Protein AF-A0A923NIM0-F1 (afdb_monomer)

Solvent-accessible surface area (backbone atoms only — not comparable to full-atom values): 4693 Å² total; per-residue (Å²): 133,89,78,84,82,68,84,71,86,58,81,78,31,41,57,88,64,48,83,58,68,47,24,29,38,34,46,95,94,39,81,77,46,76,43,43,36,69,57,54,42,49,57,13,58,77,68,77,35,36,34,34,46,79,33,75,89,45,91,62,24,32,30,33,54,41,66,59,71,61,57,56,52,66,77,67,67,124

Secondary structure (DSSP, 8-state):
-------------BGGG---SEEEEEETTEEEEEEEHHHHHHHHHHTT-EEEEEETTSSSPEEEEE-HHHHHHHHH--

Structure (mmCIF, N/CA/C/O backbone):
data_AF-A0A923NIM0-F1
#
_entry.id   AF-A0A923NIM0-F1
#
loop_
_atom_site.group_PDB
_atom_site.id
_atom_site.type_symbol
_atom_site.label_atom_id
_atom_site.label_alt_id
_atom_site.label_comp_id
_atom_site.label_asym_id
_atom_site.label_entity_id
_atom_site.label_seq_id
_atom_site.pdbx_PDB_ins_code
_atom_site.Cartn_x
_atom_site.Cartn_y
_atom_site.Cartn_z
_atom_site.occupancy
_atom_site.B_iso_or_equiv
_atom_site.auth_seq_id
_atom_site.auth_comp_id
_atom_site.auth_asym_id
_atom_site.auth_atom_id
_atom_site.pdbx_PDB_model_num
ATOM 1 N N . MET A 1 1 ? 28.974 5.136 -8.544 1.00 36.47 1 MET A N 1
ATOM 2 C CA . MET A 1 1 ? 27.958 5.762 -7.679 1.00 36.47 1 MET A CA 1
ATOM 3 C C . MET A 1 1 ? 27.003 4.654 -7.276 1.00 36.47 1 MET A C 1
ATOM 5 O O . MET A 1 1 ? 26.337 4.080 -8.124 1.00 36.47 1 MET A O 1
ATOM 9 N N . THR A 1 2 ? 27.139 4.233 -6.022 1.00 41.34 2 THR A N 1
ATOM 10 C CA . THR A 1 2 ? 26.300 3.285 -5.270 1.00 41.34 2 THR A CA 1
ATOM 11 C C . THR A 1 2 ? 24.822 3.673 -5.435 1.00 41.34 2 THR A C 1
ATOM 13 O O . THR A 1 2 ? 24.520 4.860 -5.441 1.00 41.34 2 THR A O 1
ATOM 16 N N . HIS A 1 3 ? 23.881 2.773 -5.732 1.00 36.09 3 HIS A N 1
ATOM 17 C CA . HIS A 1 3 ? 23.355 1.728 -4.851 1.00 36.09 3 HIS A CA 1
ATOM 18 C C . HIS A 1 3 ? 23.031 0.457 -5.658 1.00 36.09 3 HIS A C 1
ATOM 20 O O . HIS A 1 3 ? 22.203 0.477 -6.564 1.00 36.09 3 HIS A O 1
ATOM 26 N N . LYS A 1 4 ? 23.684 -0.663 -5.332 1.00 34.38 4 LYS A N 1
ATOM 27 C CA . LYS A 1 4 ? 23.205 -1.994 -5.722 1.00 34.38 4 LYS A CA 1
ATOM 28 C C . LYS A 1 4 ? 22.272 -2.451 -4.608 1.00 34.38 4 LYS A C 1
ATOM 30 O O . LYS A 1 4 ? 22.751 -2.991 -3.615 1.00 34.38 4 LYS A O 1
ATOM 35 N N . GLU A 1 5 ? 20.978 -2.189 -4.743 1.00 40.03 5 GLU A N 1
ATOM 36 C CA . GLU A 1 5 ? 19.975 -2.804 -3.873 1.00 40.03 5 GLU A CA 1
ATOM 37 C C . GLU A 1 5 ? 19.897 -4.284 -4.256 1.00 40.03 5 GLU A C 1
ATOM 39 O O . GLU A 1 5 ? 19.242 -4.687 -5.215 1.00 40.03 5 GLU A O 1
ATOM 44 N N . GLN A 1 6 ? 20.724 -5.083 -3.584 1.00 36.75 6 GLN A N 1
ATOM 45 C CA . GLN A 1 6 ? 20.695 -6.536 -3.676 1.00 36.75 6 GLN A CA 1
ATOM 46 C C . GLN A 1 6 ? 19.289 -7.006 -3.281 1.00 36.75 6 GLN A C 1
ATOM 48 O O . GLN A 1 6 ? 18.749 -6.467 -2.312 1.00 36.75 6 GLN A O 1
ATOM 53 N N . PRO A 1 7 ? 18.694 -7.988 -3.984 1.00 40.91 7 PRO A N 1
ATOM 54 C CA . PRO A 1 7 ? 17.370 -8.489 -3.653 1.00 40.91 7 PRO A CA 1
ATOM 55 C C . PRO A 1 7 ? 17.455 -9.146 -2.278 1.00 40.91 7 PRO A C 1
ATOM 57 O O . PRO A 1 7 ? 17.924 -10.278 -2.138 1.00 40.91 7 PRO A O 1
ATOM 60 N N . GLN A 1 8 ? 17.068 -8.403 -1.240 1.00 45.53 8 GLN A N 1
ATOM 61 C CA . GLN A 1 8 ? 16.858 -8.969 0.077 1.00 45.53 8 GLN A CA 1
ATOM 62 C C . GLN A 1 8 ? 15.819 -10.057 -0.124 1.00 45.53 8 GLN A C 1
ATOM 64 O O . GLN A 1 8 ? 14.682 -9.775 -0.485 1.00 45.53 8 GLN A O 1
ATOM 69 N N . GLN A 1 9 ? 16.219 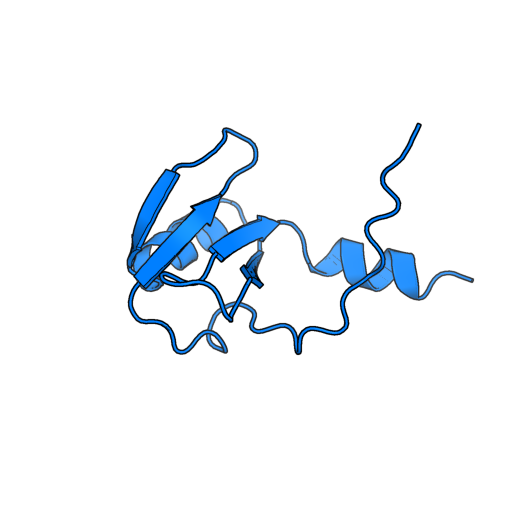-11.305 0.107 1.00 44.31 9 GLN A N 1
ATOM 70 C CA . GLN A 1 9 ? 15.303 -12.426 0.269 1.00 44.31 9 GLN A CA 1
ATOM 71 C C . GLN A 1 9 ? 14.540 -12.251 1.591 1.00 44.31 9 GLN A C 1
ATOM 73 O O . GLN A 1 9 ? 14.571 -13.097 2.481 1.00 44.31 9 GLN A O 1
ATOM 78 N N . GLN A 1 10 ? 13.902 -11.094 1.764 1.00 50.91 10 GLN A N 1
ATOM 79 C CA . GLN A 1 10 ? 12.770 -10.951 2.644 1.00 50.91 10 GLN A CA 1
ATOM 80 C C . GLN A 1 10 ? 11.713 -11.851 2.037 1.00 50.91 10 GLN A C 1
ATOM 82 O O . GLN A 1 10 ? 11.430 -11.773 0.850 1.00 50.91 10 GLN A O 1
ATOM 87 N N . GLN A 1 11 ? 11.195 -12.780 2.830 1.00 51.44 11 GLN A N 1
ATOM 88 C CA . GLN A 1 11 ? 10.043 -13.562 2.419 1.00 51.44 11 GLN A CA 1
ATOM 89 C C . GLN A 1 11 ? 8.973 -12.559 1.997 1.00 51.44 11 GLN A C 1
ATOM 91 O O . GLN A 1 11 ? 8.464 -11.843 2.856 1.00 51.44 11 GLN A O 1
ATOM 96 N N . ASP A 1 12 ? 8.732 -12.440 0.692 1.00 55.12 12 ASP A N 1
ATOM 97 C CA . ASP A 1 12 ? 7.931 -11.356 0.142 1.00 55.12 12 ASP A CA 1
ATOM 98 C C . ASP A 1 12 ? 6.505 -11.483 0.684 1.00 55.12 12 ASP A C 1
ATOM 100 O O . ASP A 1 12 ? 5.697 -12.318 0.256 1.00 55.12 12 ASP A O 1
ATOM 104 N N . LEU A 1 13 ? 6.224 -10.694 1.722 1.00 68.25 13 LEU A N 1
ATOM 105 C CA . LEU A 1 13 ? 4.891 -10.514 2.260 1.00 68.25 13 LEU A CA 1
ATOM 106 C C . LEU A 1 13 ? 4.216 -9.509 1.338 1.00 68.25 13 LEU A C 1
ATOM 108 O O . LEU A 1 13 ? 4.317 -8.299 1.525 1.00 68.25 13 LEU A O 1
ATOM 112 N N . ILE A 1 14 ? 3.595 -10.054 0.302 1.00 72.25 14 ILE A N 1
ATOM 113 C CA . ILE A 1 14 ? 2.802 -9.318 -0.675 1.00 72.25 14 ILE A CA 1
ATOM 114 C C . ILE A 1 14 ? 1.324 -9.415 -0.323 1.00 72.25 14 ILE A C 1
ATOM 116 O O . ILE A 1 14 ? 0.862 -10.464 0.145 1.00 72.25 14 ILE A O 1
ATOM 120 N N . ASN A 1 15 ? 0.597 -8.335 -0.572 1.00 79.12 15 ASN A N 1
ATOM 121 C CA . ASN A 1 15 ? -0.858 -8.274 -0.499 1.00 79.12 15 ASN A CA 1
ATOM 122 C C . ASN A 1 15 ? -1.421 -8.894 0.803 1.00 79.12 15 ASN A C 1
ATOM 124 O O . ASN A 1 15 ? -1.071 -8.494 1.919 1.00 79.12 15 ASN A O 1
ATOM 128 N N . ASP A 1 16 ? -2.244 -9.940 0.698 1.00 75.25 16 ASP A N 1
ATOM 129 C CA . ASP A 1 16 ? -2.879 -10.615 1.840 1.00 75.25 16 ASP A CA 1
ATOM 130 C C . ASP A 1 16 ? -1.923 -11.354 2.781 1.00 75.25 16 ASP A C 1
ATOM 132 O O . ASP A 1 16 ? -2.295 -11.724 3.898 1.00 75.25 16 ASP A O 1
ATOM 136 N N . ARG A 1 17 ? -0.663 -11.553 2.382 1.00 76.06 17 ARG A N 1
ATOM 137 C CA . ARG A 1 17 ? 0.346 -12.171 3.255 1.00 76.06 17 ARG A CA 1
ATOM 138 C C . ARG A 1 17 ? 0.808 -11.211 4.351 1.00 76.06 17 ARG A C 1
ATOM 140 O O . ARG A 1 17 ? 1.380 -11.650 5.351 1.00 76.06 17 ARG A O 1
ATOM 147 N N . ILE A 1 18 ? 0.539 -9.917 4.196 1.00 80.50 18 ILE A N 1
ATOM 148 C CA . ILE A 1 18 ? 0.857 -8.882 5.172 1.00 80.50 18 ILE A CA 1
ATOM 149 C C . ILE A 1 18 ? -0.116 -8.990 6.358 1.00 80.50 18 ILE A C 1
ATOM 151 O O . ILE A 1 18 ? -1.303 -8.693 6.251 1.00 80.50 18 ILE A O 1
ATOM 155 N N . ARG A 1 19 ? 0.396 -9.398 7.526 1.00 83.12 19 ARG A N 1
ATOM 156 C CA . ARG A 1 19 ? -0.392 -9.517 8.774 1.00 83.12 19 ARG A CA 1
ATOM 157 C C . ARG A 1 19 ? -0.474 -8.223 9.589 1.00 83.12 19 ARG A C 1
ATOM 159 O O . ARG A 1 19 ? -1.145 -8.190 10.620 1.00 83.12 19 ARG A O 1
ATOM 166 N N . ALA A 1 20 ? 0.241 -7.181 9.173 1.00 85.38 20 ALA A N 1
ATOM 167 C CA . ALA A 1 20 ? 0.228 -5.892 9.847 1.00 85.38 20 ALA A CA 1
ATOM 168 C C . ALA A 1 20 ? -1.149 -5.227 9.701 1.00 85.38 20 ALA A C 1
ATOM 170 O O . ALA A 1 20 ? -1.753 -5.278 8.632 1.00 85.38 20 ALA A O 1
ATOM 171 N N . ARG A 1 21 ? -1.650 -4.610 10.777 1.00 90.38 21 ARG A N 1
ATOM 172 C CA . ARG A 1 21 ? -2.904 -3.836 10.725 1.00 90.38 21 ARG A CA 1
ATOM 173 C C . ARG A 1 21 ? -2.696 -2.478 10.063 1.00 90.38 21 ARG A C 1
ATOM 175 O O . ARG A 1 21 ? -3.554 -2.028 9.313 1.00 90.38 21 ARG A O 1
ATOM 182 N N . GLU A 1 22 ? -1.540 -1.881 10.318 1.00 92.94 22 GLU A N 1
ATOM 183 C CA . GLU A 1 22 ? -1.121 -0.584 9.804 1.00 92.94 22 GLU A CA 1
ATOM 184 C C . GLU A 1 22 ? 0.250 -0.719 9.154 1.00 92.94 22 GLU A C 1
ATOM 186 O O . GLU A 1 22 ? 1.092 -1.507 9.601 1.00 92.94 22 GLU A O 1
ATOM 191 N N . VAL A 1 23 ? 0.458 0.058 8.100 1.00 94.00 23 VAL A N 1
ATOM 192 C CA . VAL A 1 23 ? 1.703 0.122 7.344 1.00 94.00 23 VAL A CA 1
ATOM 193 C C . VAL A 1 23 ? 2.030 1.581 7.054 1.00 94.00 23 VAL A C 1
ATOM 195 O O . VAL A 1 23 ? 1.133 2.403 6.881 1.00 94.00 23 VAL A O 1
ATOM 198 N N . ARG A 1 24 ? 3.319 1.912 6.997 1.00 95.06 24 ARG A N 1
ATOM 199 C CA . ARG A 1 24 ? 3.766 3.149 6.355 1.00 95.06 24 ARG A CA 1
ATOM 200 C C . ARG A 1 24 ? 3.810 2.908 4.852 1.00 95.06 24 ARG A C 1
ATOM 202 O O . ARG A 1 24 ? 4.566 2.038 4.419 1.00 95.06 24 ARG A O 1
ATOM 209 N N . LEU A 1 25 ? 3.010 3.648 4.092 1.00 93.94 25 LEU A N 1
ATOM 210 C CA . LEU A 1 25 ? 2.914 3.517 2.644 1.00 93.94 25 LEU A CA 1
ATOM 211 C C . LEU A 1 25 ? 3.863 4.491 1.948 1.00 93.94 25 LEU A C 1
ATOM 213 O O . LEU A 1 25 ? 3.792 5.698 2.161 1.00 93.94 25 LEU A O 1
ATOM 217 N N . ILE A 1 26 ? 4.710 3.959 1.075 1.00 91.44 26 ILE A N 1
ATOM 218 C CA . ILE A 1 26 ? 5.550 4.739 0.169 1.00 91.44 26 ILE A CA 1
ATOM 219 C C . ILE A 1 26 ? 5.086 4.481 -1.267 1.00 91.44 26 ILE A C 1
ATOM 221 O O . ILE A 1 26 ? 4.995 3.328 -1.696 1.00 91.44 26 ILE A O 1
ATOM 225 N N . THR A 1 27 ? 4.816 5.545 -2.015 1.00 87.31 27 THR A N 1
ATOM 226 C CA . THR A 1 27 ? 4.510 5.509 -3.452 1.00 87.31 27 THR A CA 1
ATOM 227 C C . THR A 1 27 ? 5.617 6.206 -4.240 1.00 87.31 27 THR A C 1
ATOM 229 O O . THR A 1 27 ? 6.568 6.734 -3.657 1.00 87.31 27 THR A O 1
ATOM 232 N N . ASP A 1 28 ? 5.525 6.203 -5.569 1.00 83.94 28 ASP A N 1
ATOM 233 C CA . ASP A 1 28 ? 6.476 6.941 -6.410 1.00 83.94 28 ASP A CA 1
ATOM 234 C C . ASP A 1 28 ? 6.351 8.467 -6.232 1.00 83.94 28 ASP A C 1
ATOM 236 O O . ASP A 1 28 ? 7.336 9.186 -6.402 1.00 83.94 28 ASP A O 1
ATOM 240 N N . ASP A 1 29 ? 5.188 8.952 -5.785 1.00 85.12 29 ASP A N 1
ATOM 241 C CA . ASP A 1 29 ? 4.971 10.352 -5.396 1.00 85.12 29 ASP A CA 1
ATOM 242 C C . ASP A 1 29 ? 5.592 10.717 -4.032 1.00 85.12 29 ASP A C 1
ATOM 244 O O . ASP A 1 29 ? 5.703 11.898 -3.700 1.00 85.12 29 ASP A O 1
ATOM 248 N N . GLY A 1 30 ? 6.013 9.726 -3.234 1.00 87.06 30 GLY A N 1
ATOM 249 C CA . GLY A 1 30 ? 6.668 9.927 -1.939 1.00 87.06 30 GLY A CA 1
ATOM 250 C C . GLY A 1 30 ? 6.020 9.177 -0.770 1.00 87.06 30 GLY A C 1
ATOM 251 O O . GLY A 1 30 ? 5.352 8.158 -0.940 1.00 87.06 30 GLY A O 1
ATOM 252 N N . ASP A 1 31 ? 6.265 9.661 0.451 1.00 92.12 31 ASP A N 1
ATOM 253 C CA . ASP A 1 31 ? 5.690 9.095 1.680 1.00 92.12 31 ASP A CA 1
ATOM 254 C C . ASP A 1 31 ? 4.225 9.533 1.829 1.00 92.12 31 ASP A C 1
ATOM 256 O O . ASP A 1 31 ? 3.940 10.726 1.942 1.00 92.12 31 ASP A O 1
ATOM 260 N N . GLN A 1 32 ? 3.306 8.566 1.840 1.00 90.69 32 GLN A N 1
ATOM 261 C CA . GLN A 1 32 ? 1.869 8.786 2.047 1.00 90.69 32 GLN A CA 1
ATOM 262 C C . GLN A 1 32 ? 1.476 8.698 3.531 1.00 90.69 32 GLN A C 1
ATOM 264 O O . GLN A 1 32 ? 0.328 8.938 3.897 1.00 90.69 32 GLN A O 1
ATOM 269 N N . GLY A 1 33 ? 2.423 8.365 4.412 1.00 93.06 33 GLY A N 1
ATOM 270 C CA . GLY A 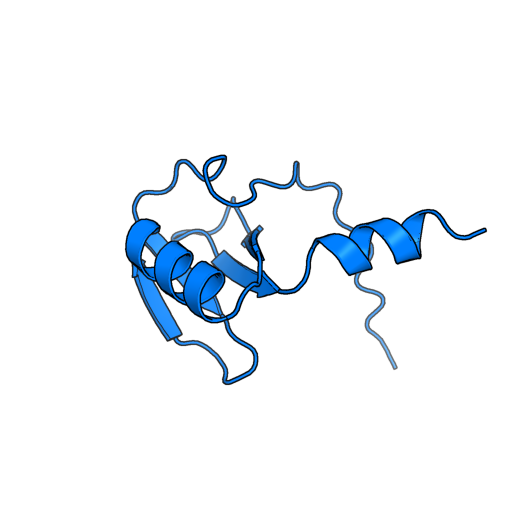1 33 ? 2.205 8.254 5.845 1.00 93.06 33 GLY A CA 1
ATOM 271 C C . GLY A 1 33 ? 1.771 6.861 6.299 1.00 93.06 33 GLY A C 1
ATOM 272 O O . GLY A 1 33 ? 1.944 5.856 5.610 1.00 93.06 33 GLY A O 1
ATOM 273 N N . ILE A 1 34 ? 1.277 6.795 7.537 1.00 95.12 34 ILE A N 1
ATOM 274 C CA . ILE A 1 34 ? 0.846 5.550 8.182 1.00 95.12 34 ILE A CA 1
ATOM 275 C C . ILE A 1 34 ? -0.654 5.398 7.970 1.00 95.12 34 ILE A C 1
ATOM 277 O O . ILE A 1 34 ? -1.415 6.282 8.351 1.00 95.12 34 ILE A O 1
ATOM 281 N N . MET A 1 35 ? -1.061 4.266 7.407 1.00 94.62 35 MET A N 1
ATOM 282 C CA . MET A 1 35 ? -2.460 3.962 7.126 1.00 94.62 35 MET A CA 1
ATOM 283 C C . MET A 1 35 ? -2.768 2.478 7.359 1.00 94.62 35 MET A C 1
ATOM 285 O O . MET A 1 35 ? -1.848 1.652 7.454 1.00 94.62 35 MET A O 1
ATOM 289 N N . PRO A 1 36 ? -4.051 2.094 7.460 1.00 95.19 36 PRO A N 1
ATOM 290 C CA . PRO A 1 36 ? -4.446 0.697 7.504 1.00 95.19 36 PRO A CA 1
ATOM 291 C C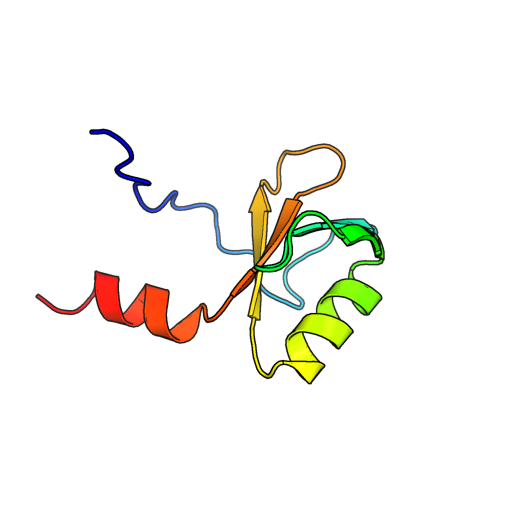 . PRO A 1 36 ? -3.959 -0.061 6.268 1.00 95.19 36 PRO A C 1
ATOM 293 O O . PRO A 1 36 ? -4.040 0.431 5.144 1.00 95.19 36 PRO A O 1
ATOM 296 N N . LYS A 1 37 ? -3.540 -1.317 6.452 1.00 92.88 37 LYS A N 1
ATOM 297 C CA . LYS A 1 37 ? -3.153 -2.199 5.335 1.00 92.88 37 LYS A CA 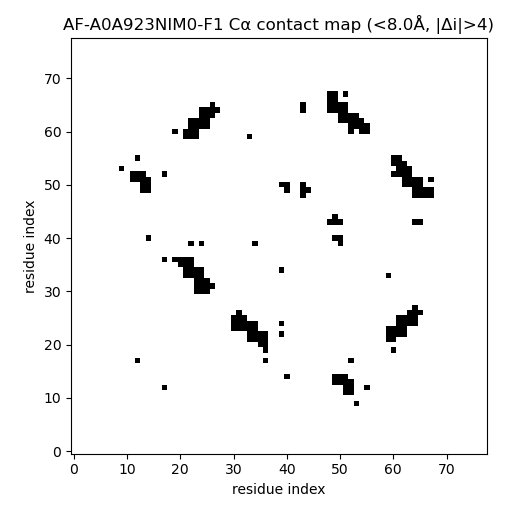1
ATOM 298 C C . LYS A 1 37 ? -4.239 -2.275 4.258 1.00 92.88 37 LYS A C 1
ATOM 300 O O . LYS A 1 37 ? -3.923 -2.366 3.083 1.00 92.88 37 LYS A O 1
ATOM 305 N N . ALA A 1 38 ? -5.507 -2.287 4.665 1.00 91.62 38 ALA A N 1
ATOM 306 C CA . ALA A 1 38 ? -6.633 -2.366 3.739 1.00 91.62 38 ALA A CA 1
ATOM 307 C C . ALA A 1 38 ? -6.707 -1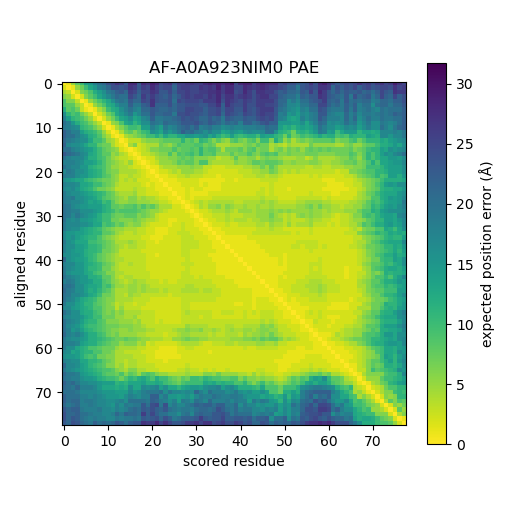.150 2.803 1.00 91.62 38 ALA A C 1
ATOM 309 O O . ALA A 1 38 ? -6.995 -1.315 1.626 1.00 91.62 38 ALA A O 1
ATOM 310 N N . GLU A 1 39 ? -6.398 0.043 3.312 1.00 93.94 39 GLU A N 1
ATOM 311 C CA . GLU A 1 39 ? -6.351 1.270 2.513 1.00 93.94 39 GLU A CA 1
ATOM 312 C C . GLU A 1 39 ? -5.150 1.250 1.565 1.00 93.94 39 GLU A C 1
ATOM 314 O O . GLU A 1 39 ? -5.305 1.450 0.366 1.00 93.94 39 GLU A O 1
ATOM 319 N N . ALA A 1 40 ? -3.973 0.870 2.073 1.00 92.69 40 ALA A N 1
ATOM 320 C CA . ALA A 1 40 ? -2.787 0.686 1.240 1.00 92.69 40 ALA A CA 1
ATOM 321 C C . ALA A 1 40 ? -2.993 -0.363 0.128 1.00 92.69 40 ALA A C 1
ATOM 323 O O . ALA A 1 40 ? -2.472 -0.199 -0.972 1.00 92.69 40 ALA A O 1
ATOM 324 N N . GLN A 1 41 ? -3.754 -1.428 0.406 1.00 92.06 41 GLN A N 1
ATOM 325 C CA . GLN A 1 41 ? -4.116 -2.440 -0.587 1.00 92.06 41 GLN A CA 1
ATOM 326 C C . GLN A 1 41 ? -5.059 -1.866 -1.641 1.00 92.06 41 GLN A C 1
ATOM 328 O O . GLN A 1 41 ? -4.813 -2.067 -2.820 1.00 92.06 41 GLN A O 1
ATOM 333 N N . ALA A 1 42 ? -6.087 -1.116 -1.234 1.00 92.50 42 ALA A N 1
ATOM 334 C CA . ALA A 1 42 ? -7.012 -0.489 -2.172 1.00 92.50 42 ALA A CA 1
ATOM 335 C C . ALA A 1 42 ? -6.282 0.447 -3.148 1.00 92.50 42 ALA A C 1
ATOM 337 O O . ALA A 1 42 ? -6.532 0.386 -4.343 1.00 92.50 42 ALA A O 1
ATOM 338 N N . ILE A 1 43 ? -5.320 1.238 -2.661 1.00 91.31 43 ILE A N 1
ATOM 339 C CA . ILE A 1 43 ? -4.509 2.128 -3.509 1.00 91.31 43 ILE A CA 1
ATOM 340 C C . ILE A 1 43 ? -3.644 1.325 -4.497 1.00 91.31 43 ILE A C 1
ATOM 342 O O . ILE A 1 43 ? -3.448 1.753 -5.634 1.00 91.31 43 ILE A O 1
ATOM 346 N N . ALA A 1 44 ? -3.111 0.173 -4.077 1.00 90.38 44 ALA A N 1
ATOM 347 C CA . ALA A 1 44 ? -2.359 -0.713 -4.965 1.00 90.38 44 ALA A CA 1
ATOM 348 C C . ALA A 1 44 ? -3.271 -1.325 -6.042 1.00 90.38 44 ALA A C 1
ATOM 350 O O . ALA A 1 44 ? -2.926 -1.294 -7.222 1.00 90.38 44 ALA A O 1
ATOM 351 N N . ASP A 1 45 ? -4.459 -1.788 -5.645 1.00 90.06 45 ASP A N 1
ATOM 352 C CA . ASP A 1 45 ? -5.462 -2.374 -6.535 1.00 90.06 45 ASP A CA 1
ATOM 353 C C . ASP A 1 45 ? -5.986 -1.341 -7.556 1.00 90.06 45 ASP A C 1
ATOM 355 O O . ASP A 1 45 ? -6.128 -1.662 -8.734 1.00 90.06 45 ASP A O 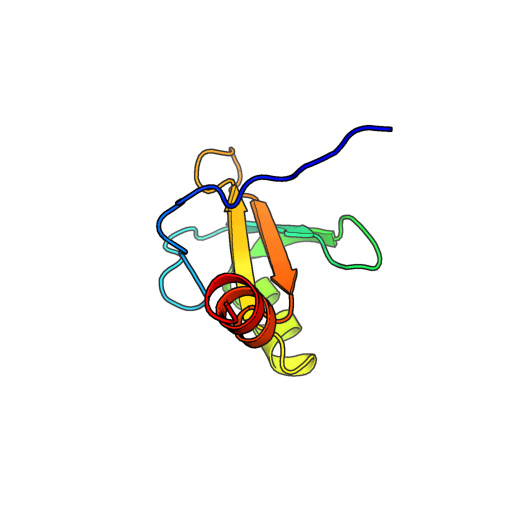1
ATOM 359 N N . GLU A 1 46 ? -6.212 -0.087 -7.141 1.00 91.06 46 GLU A N 1
ATOM 360 C CA . GLU A 1 46 ? -6.610 1.029 -8.020 1.00 91.06 46 GLU A CA 1
ATOM 361 C C . GLU A 1 46 ? -5.562 1.349 -9.093 1.00 91.06 46 GLU A C 1
ATOM 363 O O . GLU A 1 46 ? -5.906 1.816 -10.179 1.00 91.06 46 GLU A O 1
ATOM 368 N N . GLN A 1 47 ? -4.287 1.102 -8.792 1.00 88.00 47 GLN A N 1
ATOM 369 C CA . GLN A 1 47 ? -3.171 1.321 -9.712 1.00 88.00 47 GLN A CA 1
ATOM 370 C C . GLN A 1 47 ? -2.795 0.063 -10.505 1.00 88.00 47 GLN A C 1
ATOM 372 O O . GLN A 1 47 ? -1.865 0.120 -11.307 1.00 88.00 47 GLN A O 1
ATOM 377 N N . GLU A 1 48 ? -3.491 -1.060 -10.292 1.00 88.44 48 GLU A N 1
ATOM 378 C CA . GLU A 1 48 ? -3.142 -2.375 -10.847 1.00 88.44 48 GLU A CA 1
ATOM 379 C C . GLU A 1 48 ? -1.687 -2.791 -10.521 1.00 88.44 48 GLU A C 1
ATOM 381 O O . GLU A 1 48 ? -0.994 -3.419 -11.327 1.00 88.44 48 GLU A O 1
ATOM 386 N N . LEU A 1 49 ? -1.208 -2.420 -9.329 1.00 89.06 49 LEU A N 1
ATOM 387 C CA . LEU A 1 49 ? 0.134 -2.705 -8.811 1.00 89.06 49 LEU A CA 1
ATOM 388 C C . LEU A 1 49 ? 0.067 -3.603 -7.566 1.00 89.06 49 LEU A C 1
ATOM 390 O O . LEU A 1 49 ? -0.995 -3.834 -6.995 1.00 89.06 49 LEU A O 1
ATOM 394 N N . ASP A 1 50 ? 1.219 -4.102 -7.113 1.00 87.38 50 ASP A N 1
ATOM 395 C CA . ASP A 1 50 ? 1.301 -4.928 -5.908 1.00 87.38 50 ASP A CA 1
ATOM 396 C C . ASP A 1 50 ? 1.683 -4.100 -4.675 1.00 87.38 50 ASP A C 1
ATOM 398 O O . ASP A 1 50 ? 2.574 -3.243 -4.722 1.00 87.38 50 ASP A O 1
ATOM 402 N N . LEU A 1 51 ? 1.073 -4.423 -3.530 1.00 89.06 51 LEU A N 1
ATOM 403 C CA . LEU A 1 51 ? 1.508 -3.923 -2.229 1.00 89.06 51 LEU A CA 1
ATOM 404 C C . LEU A 1 51 ? 2.609 -4.836 -1.676 1.00 89.06 51 LEU A C 1
ATOM 406 O O . LEU A 1 51 ? 2.353 -5.962 -1.236 1.00 89.06 51 LEU A O 1
ATOM 410 N N . VAL A 1 52 ? 3.844 -4.338 -1.660 1.00 88.00 52 VAL A N 1
ATOM 411 C CA . VAL A 1 52 ? 5.032 -5.098 -1.252 1.00 88.00 52 VAL A CA 1
ATOM 412 C C . VAL A 1 52 ? 5.577 -4.566 0.071 1.00 88.00 52 VAL A C 1
ATOM 414 O O . VAL A 1 52 ? 5.948 -3.397 0.179 1.00 88.00 52 VAL A O 1
ATOM 417 N N . LEU A 1 53 ? 5.692 -5.416 1.098 1.00 87.06 53 LEU A N 1
ATOM 418 C CA . LEU A 1 53 ? 6.408 -5.042 2.324 1.00 87.06 53 LEU A CA 1
ATOM 419 C C . LEU A 1 53 ? 7.924 -5.023 2.103 1.00 87.06 53 LEU A C 1
ATOM 421 O O . LEU A 1 53 ? 8.600 -6.046 2.211 1.00 87.06 53 LEU A O 1
ATOM 425 N N . VAL A 1 54 ? 8.467 -3.826 1.896 1.00 85.62 54 VAL A N 1
ATOM 426 C CA . VAL A 1 54 ? 9.913 -3.601 1.778 1.00 85.62 54 VAL A CA 1
ATOM 427 C C . VAL A 1 54 ? 10.625 -3.667 3.128 1.00 85.62 54 VAL A C 1
ATOM 429 O O . VAL A 1 54 ? 11.781 -4.068 3.182 1.00 85.62 54 VAL A O 1
ATOM 432 N N . GLN A 1 55 ? 9.957 -3.348 4.244 1.00 85.50 55 GLN A N 1
ATOM 433 C CA . GLN A 1 55 ? 10.537 -3.495 5.589 1.00 85.50 55 GLN A CA 1
ATOM 434 C C . GLN A 1 55 ? 9.512 -4.031 6.589 1.00 85.50 55 GLN A C 1
ATOM 436 O O . GLN A 1 55 ? 8.833 -3.277 7.286 1.00 85.50 55 GLN A O 1
ATOM 441 N N . ALA A 1 56 ? 9.439 -5.357 6.716 1.00 83.75 56 ALA A N 1
ATOM 442 C CA . ALA A 1 56 ? 8.522 -6.011 7.654 1.00 83.75 56 ALA A CA 1
ATOM 443 C C . ALA A 1 56 ? 8.894 -5.794 9.137 1.00 83.75 56 ALA A C 1
ATOM 445 O O . ALA A 1 56 ? 8.021 -5.802 9.999 1.00 83.75 56 ALA A O 1
ATOM 446 N N . ASN A 1 57 ? 10.182 -5.591 9.435 1.00 83.00 57 ASN A N 1
ATOM 447 C CA . ASN A 1 57 ? 10.691 -5.452 10.807 1.00 83.00 57 ASN A CA 1
ATOM 448 C C . ASN A 1 57 ? 10.600 -4.015 11.360 1.00 83.00 57 ASN A C 1
ATOM 450 O O . ASN A 1 57 ? 10.916 -3.789 12.530 1.00 83.00 57 ASN A O 1
ATOM 454 N N . ALA A 1 58 ? 10.204 -3.043 10.532 1.00 86.00 58 ALA A N 1
ATOM 455 C CA . ALA A 1 58 ? 10.020 -1.660 10.955 1.00 86.00 58 ALA A CA 1
ATOM 456 C C . ALA A 1 58 ? 8.768 -1.505 11.842 1.00 86.00 58 ALA A C 1
ATOM 458 O O . ALA A 1 58 ? 7.858 -2.335 11.823 1.00 86.00 58 ALA A O 1
ATOM 459 N N . LYS A 1 59 ? 8.720 -0.433 12.642 1.00 85.94 59 LYS A N 1
ATOM 460 C CA . LYS A 1 59 ? 7.571 -0.083 13.491 1.00 85.94 59 LYS A CA 1
ATOM 461 C C . LYS A 1 59 ? 7.111 1.347 13.162 1.00 85.94 59 LYS A C 1
ATOM 463 O O . LYS A 1 59 ? 7.738 2.282 13.661 1.00 85.94 59 LYS A O 1
ATOM 468 N N . PRO A 1 60 ? 6.050 1.531 12.353 1.00 89.69 60 PRO A N 1
ATOM 469 C CA . PRO A 1 60 ? 5.261 0.496 11.667 1.00 89.69 60 PRO A CA 1
ATOM 470 C C . PRO A 1 60 ? 6.007 -0.140 10.473 1.00 89.69 60 PRO A C 1
ATOM 472 O O . PRO A 1 60 ? 6.974 0.451 9.986 1.00 89.69 60 PRO A O 1
ATOM 475 N N . PRO A 1 61 ? 5.577 -1.325 9.993 1.00 92.50 61 PRO A N 1
ATOM 476 C CA . PRO A 1 61 ? 6.126 -1.947 8.789 1.00 92.50 61 PRO A CA 1
ATOM 477 C C . PRO A 1 61 ? 6.011 -1.025 7.573 1.00 92.50 61 PRO A C 1
ATOM 479 O O . PRO A 1 61 ? 5.003 -0.335 7.422 1.00 92.50 61 PRO A O 1
ATOM 482 N N . VAL A 1 62 ? 7.022 -1.023 6.703 1.00 91.94 62 VAL A N 1
ATOM 483 C CA . VAL A 1 62 ? 7.039 -0.170 5.503 1.00 91.94 62 VAL A CA 1
ATOM 484 C C . VAL A 1 62 ? 6.599 -0.978 4.290 1.00 91.94 62 VAL A C 1
ATOM 486 O O . VAL A 1 62 ? 7.220 -1.994 3.961 1.00 91.94 62 VAL A O 1
ATOM 489 N N . ALA A 1 63 ? 5.541 -0.507 3.636 1.00 92.19 63 ALA A N 1
ATOM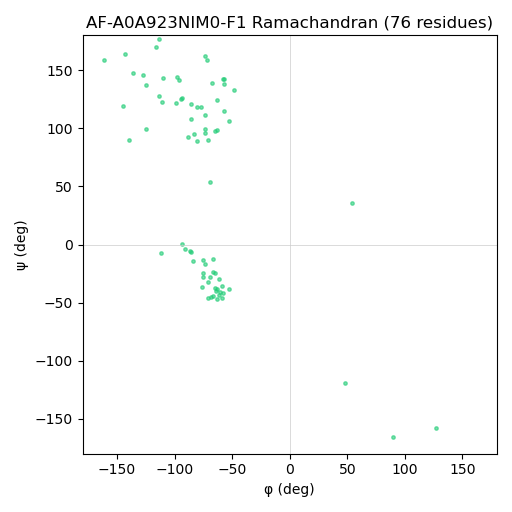 490 C CA . ALA A 1 63 ? 5.000 -1.048 2.400 1.00 92.19 63 ALA A CA 1
ATOM 491 C C . ALA A 1 63 ? 5.259 -0.083 1.237 1.00 92.19 63 ALA A C 1
ATOM 493 O O . ALA A 1 63 ? 5.199 1.135 1.406 1.00 92.19 63 ALA A O 1
ATOM 494 N N . LYS A 1 64 ? 5.539 -0.635 0.059 1.00 90.50 64 LYS A N 1
ATOM 495 C CA . LYS A 1 64 ? 5.707 0.103 -1.188 1.00 90.50 64 LYS A CA 1
ATOM 496 C C . LYS A 1 64 ? 4.764 -0.457 -2.248 1.00 90.50 64 LYS A C 1
ATOM 498 O O . LYS A 1 64 ? 4.646 -1.675 -2.364 1.00 90.50 64 LYS A O 1
ATOM 503 N N . ILE A 1 65 ? 4.127 0.425 -3.013 1.00 90.44 65 ILE A N 1
ATOM 504 C CA . ILE A 1 65 ? 3.338 0.040 -4.189 1.00 90.44 65 ILE A CA 1
ATOM 505 C C . ILE A 1 65 ? 4.284 -0.060 -5.382 1.00 90.44 65 ILE A C 1
ATOM 507 O O . ILE A 1 65 ? 4.998 0.897 -5.684 1.00 90.44 65 ILE A O 1
ATOM 511 N N . MET A 1 66 ? 4.354 -1.230 -6.012 1.00 84.81 66 MET A N 1
ATOM 512 C CA . MET A 1 66 ? 5.236 -1.467 -7.156 1.00 84.81 66 MET A CA 1
ATOM 513 C C . MET A 1 66 ? 4.811 -2.696 -7.967 1.00 84.81 66 MET A C 1
ATOM 515 O O . MET A 1 66 ? 4.158 -3.594 -7.453 1.00 84.81 66 MET A O 1
ATOM 519 N N . ASP A 1 67 ? 5.239 -2.773 -9.227 1.00 81.62 67 ASP A N 1
ATOM 520 C CA . ASP A 1 67 ? 5.049 -3.955 -10.082 1.00 81.62 67 ASP A CA 1
ATOM 521 C C . ASP A 1 67 ? 6.007 -5.081 -9.639 1.00 81.62 67 ASP A C 1
ATOM 523 O O . ASP A 1 67 ? 7.189 -5.110 -10.011 1.00 81.62 67 ASP A O 1
ATOM 527 N N . TYR A 1 68 ? 5.519 -6.004 -8.804 1.00 68.69 68 TYR A N 1
ATOM 528 C CA . TYR A 1 68 ? 6.317 -7.130 -8.308 1.00 68.69 68 TYR A CA 1
ATOM 529 C C . TYR A 1 68 ? 6.514 -8.210 -9.392 1.00 68.69 68 TYR A C 1
ATOM 531 O O . TYR A 1 68 ? 7.524 -8.929 -9.402 1.00 68.69 68 TYR A O 1
ATOM 539 N N . GLY A 1 69 ? 5.604 -8.281 -10.369 1.00 58.03 69 GLY A N 1
ATOM 540 C CA . GLY A 1 69 ? 5.679 -9.187 -11.516 1.00 58.03 69 GLY A CA 1
ATOM 541 C C . GLY A 1 69 ? 6.937 -8.982 -12.366 1.00 58.03 69 GLY A C 1
ATOM 542 O O . GLY A 1 69 ? 7.652 -9.946 -12.673 1.00 58.03 69 GLY A O 1
ATOM 543 N N . LYS A 1 70 ? 7.279 -7.730 -12.693 1.00 56.97 70 LYS A N 1
ATOM 544 C CA . LYS A 1 70 ? 8.500 -7.408 -13.457 1.00 56.97 70 LYS A CA 1
ATOM 545 C C . LYS A 1 70 ? 9.793 -7.614 -12.667 1.00 56.97 70 LYS A C 1
ATOM 547 O O . LYS A 1 70 ? 10.805 -7.995 -13.264 1.00 56.97 70 LYS A O 1
ATOM 552 N N . LEU A 1 71 ? 9.777 -7.412 -11.344 1.00 54.72 71 LEU A N 1
ATOM 553 C CA . LEU A 1 71 ? 10.949 -7.641 -10.485 1.00 54.72 71 LEU A CA 1
ATOM 554 C C . LEU A 1 71 ? 11.388 -9.109 -10.537 1.00 54.72 71 LEU A C 1
ATOM 556 O O . LEU A 1 71 ? 12.576 -9.401 -10.690 1.00 54.72 71 LEU A O 1
ATOM 560 N N . ARG A 1 72 ? 10.423 -10.034 -10.480 1.00 52.62 72 ARG A N 1
ATOM 561 C CA . ARG A 1 72 ? 10.701 -11.466 -10.597 1.00 52.62 72 ARG A CA 1
ATOM 562 C C . ARG A 1 72 ? 11.294 -11.825 -11.952 1.00 52.62 72 ARG A C 1
ATOM 564 O O . ARG A 1 72 ? 12.296 -12.527 -11.987 1.00 52.62 72 ARG A O 1
ATOM 571 N N . ILE A 1 73 ? 10.727 -11.337 -13.055 1.00 51.75 73 ILE A N 1
ATOM 572 C CA . ILE A 1 73 ? 11.204 -11.684 -14.406 1.00 51.75 73 ILE A CA 1
ATOM 573 C C . ILE A 1 73 ? 12.667 -11.258 -14.600 1.00 51.75 73 ILE A C 1
ATOM 575 O O . ILE A 1 73 ? 13.470 -12.039 -15.106 1.00 51.75 73 ILE A O 1
ATOM 579 N N . ARG A 1 74 ? 13.056 -10.072 -14.115 1.00 46.38 74 ARG A N 1
ATOM 580 C CA . ARG A 1 74 ? 14.433 -9.573 -14.266 1.00 46.38 74 ARG A CA 1
ATOM 581 C C . ARG A 1 74 ? 15.486 -10.410 -13.525 1.00 46.38 74 ARG A C 1
ATOM 583 O O . ARG A 1 74 ? 16.643 -10.390 -13.928 1.00 46.38 74 ARG A O 1
ATOM 590 N N . LEU A 1 75 ? 15.112 -11.140 -12.473 1.00 54.66 75 LEU A N 1
ATOM 591 C CA . LEU A 1 75 ? 16.035 -12.007 -11.727 1.00 54.66 75 LEU A CA 1
ATOM 592 C C . LEU A 1 75 ? 16.224 -13.400 -12.360 1.00 54.66 75 LEU A C 1
ATOM 594 O O . LEU A 1 75 ? 17.163 -14.093 -11.978 1.00 54.66 75 LEU A O 1
ATOM 598 N N . TYR A 1 76 ? 15.373 -13.805 -13.312 1.00 47.28 76 TYR A N 1
ATOM 599 C CA . TYR A 1 76 ? 15.431 -15.130 -13.957 1.00 47.28 76 TYR A CA 1
ATOM 600 C C . TYR A 1 76 ? 15.842 -15.106 -15.436 1.00 47.28 76 TYR A C 1
ATOM 602 O O . TYR A 1 76 ? 16.078 -16.171 -16.005 1.00 47.28 76 TYR A O 1
ATOM 610 N N . THR A 1 77 ? 15.961 -13.935 -16.065 1.00 36.59 77 THR A N 1
ATOM 611 C CA . THR A 1 77 ? 16.505 -13.843 -17.427 1.00 36.59 77 THR A CA 1
ATOM 612 C C . THR A 1 77 ? 18.032 -13.831 -17.369 1.00 36.59 77 THR A C 1
ATOM 614 O O . THR A 1 77 ? 18.650 -12.792 -17.137 1.00 36.59 77 THR A O 1
ATOM 617 N N . ILE A 1 78 ? 18.603 -15.025 -17.526 1.00 53.31 78 ILE A N 1
ATOM 618 C CA . ILE A 1 78 ? 20.012 -15.287 -17.862 1.00 53.31 78 ILE A CA 1
ATOM 619 C C . ILE A 1 78 ? 20.347 -14.851 -19.288 1.00 53.31 78 ILE A C 1
ATOM 621 O O . ILE A 1 78 ? 19.456 -14.957 -20.163 1.00 53.31 78 ILE A O 1
#

InterPro domains:
  IPR001288 Translation initiation factor 3 [PTHR10938] (4-70)
  IPR001288 Translation initiati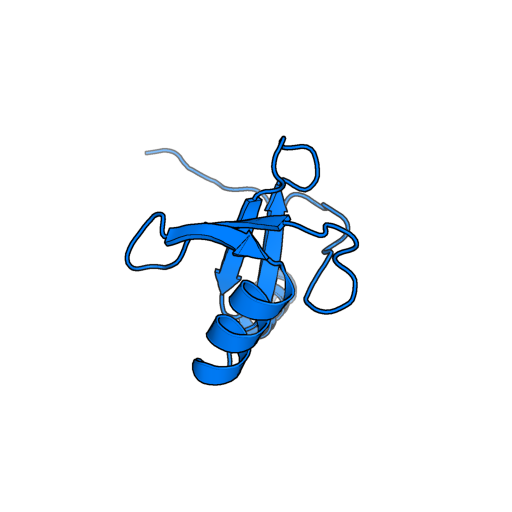on factor 3 [TIGR00168] (9-71)
  IPR019814 Translation initiation factor 3, N-terminal [PF05198] (14-72)
  IPR036787 Translation initiation factor 3 (IF-3), N-terminal domain superfamily [G3DSA:3.10.20.80] (5-76)
  IPR036787 Translation initiation factor 3 (IF-3), N-terminal domain superfamily [SSF54364] (13-72)

Sequence (78 aa):
MTHKEQPQQQQDLINDRIRAREVRLITDDGDQGIMPKAEAQAIADEQELD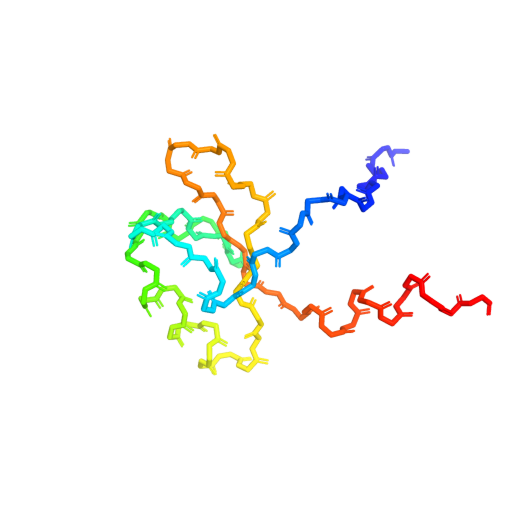LVLVQANAKPPVAKIMDYGKLRIRLYTI

Mean predicted aligned error: 9.17 Å

pLDDT: mean 76.09, std 19.64, range [34.38, 95.19]

Radius of gyration: 12.74 Å; Cα contacts (8 Å, |Δi|>4): 107; chains: 1; bounding box: 35×26×31 Å

Foldseek 3Di:
DDDPPDPPPPVWCKQPSQPAQKEFEAEPVGTPGIDGSVVSNVVLVVVVWIWTFPAVPDVNTYTYTHHVVVVVVVVPDD

Organism: Weissella confusa (NCBI:txid1583)

Nearest PDB structures (foldseek):
  5me0-assembly1_Y  TM=9.506E-01  e=6.191E-09  Geobacillus stearothermophilus
  6o6d-assembly1_A  TM=8.796E-01  e=8.992E-08  Helicobacter pylori J99
  5lmr-assembly1_X  TM=9.258E-01  e=6.257E-07  Thermus thermophilus HB8
  5lmv-assembly1_X  TM=8.950E-01  e=1.396E-06  Thermus thermophilus HB8
  7po1-assembly1_8  TM=7.710E-01  e=7.030E-04  Homo sapiens